Protein AF-A0A357NBR6-F1 (afdb_monomer)

Sequence (86 aa):
PVDALAIIVHRDKAQQRGRVLCEKLKEIIPRQMFEIPIQASVGTKVIARETVKAMRKNVLAKCYGGDITRKRKLLEKQKEGKKRMK

pLDDT: mean 92.18, std 3.63, range [74.19, 95.81]

Solvent-accessible surface area (backbone atoms only — not comparable to full-atom values): 5360 Å² total; per-residue (Å²): 135,68,75,92,75,67,79,91,70,58,76,89,52,42,51,62,53,29,39,55,52,34,54,54,48,48,72,69,51,76,69,41,68,35,70,48,80,39,74,31,62,62,86,91,47,74,66,27,76,38,68,36,64,44,51,77,82,77,80,58,79,84,59,90,67,87,63,59,67,64,54,49,56,52,51,50,54,51,52,52,53,30,59,74,74,99

Radius of gyration: 18.44 Å; Cα contacts (8 Å, |Δi|>4): 82; chains: 1; bounding box: 35×28×51 Å

Secondary structure (DSSP, 8-state):
--GGG-----HHHHHHHHHHHHHHHHHHSPP-SS-EEEEEEETTEEEEEEEEPPP---TTTT--S--HHHHHHHHHHHHHHHHHH-

Nearest PDB structures (foldseek):
  5j8b-assembly1_z  TM=9.731E-01  e=1.422E-09  Thermus thermophilus HB8
  3jce-assembly1_x  TM=9.492E-01  e=8.059E-09  Escherichia coli K-12
  2ywg-assembly1_A  TM=9.628E-01  e=1.243E-04  Aquifex aeolicus VF5
  2ywf-assembly1_A  TM=9.815E-01  e=2.859E-04  Aquifex aeolicus VF5
  2ywe-assembly1_A  TM=9.664E-01  e=3.773E-04  Aquifex aeolicus VF5

Mean predicted aligned error: 4.74 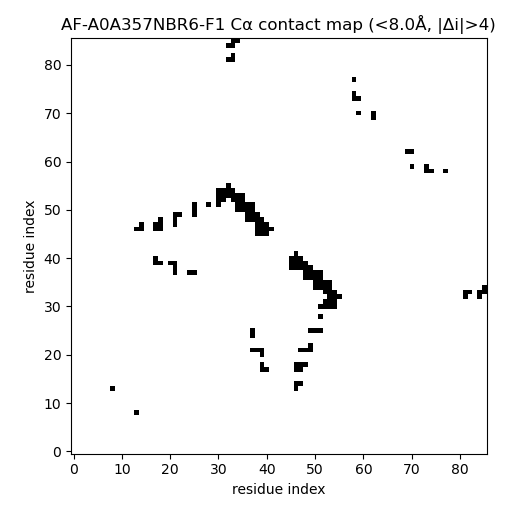Å

Foldseek 3Di:
DDPVPDDDDDPVCQLVVFAVVQVVCLVVDDAAQEKDKDFDDDVPRTRDIDINDHDDDPQCPPVPDPDVVVVVVSVVVSVVVRVVVD

Structure (mmCIF, N/CA/C/O backbone):
data_AF-A0A357NBR6-F1
#
_entry.id   AF-A0A357NBR6-F1
#
loop_
_atom_site.group_PDB
_atom_site.id
_atom_site.type_symbol
_atom_site.label_atom_id
_atom_site.label_alt_id
_atom_site.label_comp_id
_atom_site.label_asym_id
_atom_site.label_entity_id
_atom_site.label_seq_id
_atom_site.pdbx_PDB_ins_code
_atom_site.Cartn_x
_atom_site.Cartn_y
_atom_site.Cartn_z
_atom_site.occupancy
_atom_site.B_iso_or_equiv
_atom_site.auth_seq_id
_atom_site.auth_comp_id
_atom_site.auth_asym_id
_atom_site.auth_atom_id
_atom_site.pdbx_PDB_model_num
ATOM 1 N N . PRO A 1 1 ? -0.520 11.999 7.319 1.00 74.19 1 PRO A N 1
ATOM 2 C CA . PRO A 1 1 ? -1.822 11.546 7.870 1.00 74.19 1 PRO A CA 1
ATOM 3 C C . PRO A 1 1 ? -2.935 12.387 7.246 1.00 74.19 1 PRO A C 1
ATOM 5 O O . PRO A 1 1 ? -2.672 13.544 6.941 1.00 74.19 1 PRO A O 1
ATOM 8 N N . VAL A 1 2 ? -4.103 11.808 6.967 1.00 83.31 2 VAL A N 1
ATOM 9 C CA . VAL A 1 2 ? -5.230 12.549 6.378 1.00 83.31 2 VAL A CA 1
ATOM 10 C C . VAL A 1 2 ? -6.294 12.713 7.452 1.00 83.31 2 VAL A C 1
ATOM 12 O O . VAL A 1 2 ? -7.044 11.778 7.724 1.00 83.31 2 VAL A O 1
ATOM 15 N N . ASP A 1 3 ? -6.344 13.894 8.062 1.00 84.50 3 ASP A N 1
ATOM 16 C CA . ASP A 1 3 ? -7.186 14.142 9.240 1.00 84.50 3 ASP A CA 1
ATOM 17 C C . ASP A 1 3 ? -8.685 14.099 8.909 1.00 84.50 3 ASP A C 1
ATOM 19 O O . ASP A 1 3 ? -9.496 13.681 9.730 1.00 84.50 3 ASP A O 1
ATOM 23 N N . ALA A 1 4 ? -9.053 14.410 7.662 1.00 89.88 4 ALA A N 1
ATOM 24 C CA . ALA A 1 4 ? -10.436 14.387 7.181 1.00 89.88 4 ALA A CA 1
ATOM 25 C C . ALA A 1 4 ? -11.102 12.996 7.215 1.00 89.88 4 ALA A C 1
ATOM 27 O O . ALA A 1 4 ? -12.324 12.901 7.146 1.00 89.88 4 ALA A O 1
ATOM 28 N N . LEU A 1 5 ? -10.320 11.913 7.294 1.00 89.81 5 LEU A N 1
ATOM 29 C CA . LEU A 1 5 ? -10.825 10.534 7.324 1.00 89.81 5 LEU A CA 1
ATOM 30 C C . LEU A 1 5 ? -10.677 9.876 8.704 1.00 89.81 5 LEU A C 1
ATOM 32 O O . LEU A 1 5 ? -10.904 8.670 8.840 1.00 89.81 5 LEU A O 1
ATOM 36 N N . ALA A 1 6 ? -10.282 10.641 9.725 1.00 91.31 6 ALA A N 1
ATOM 37 C CA . ALA A 1 6 ? -10.178 10.140 11.086 1.00 91.31 6 ALA A CA 1
ATOM 38 C C . ALA A 1 6 ? -11.571 9.824 11.658 1.00 91.31 6 ALA A C 1
ATOM 40 O O . ALA A 1 6 ? -12.521 10.587 11.496 1.00 91.31 6 ALA A O 1
ATOM 41 N N . ILE A 1 7 ? -11.692 8.686 12.346 1.00 90.94 7 ILE A N 1
ATOM 42 C CA . ILE A 1 7 ? -12.937 8.241 12.983 1.00 90.94 7 ILE A CA 1
ATOM 43 C C . ILE A 1 7 ? -12.669 7.778 14.413 1.00 90.94 7 ILE A C 1
ATOM 45 O O . ILE A 1 7 ? -11.645 7.153 14.691 1.00 90.94 7 ILE A O 1
ATOM 49 N N . ILE A 1 8 ? -13.617 8.041 15.311 1.00 93.00 8 ILE A N 1
ATOM 50 C CA . ILE A 1 8 ? -13.584 7.554 16.693 1.00 93.00 8 ILE A CA 1
ATOM 51 C C . ILE A 1 8 ? -14.457 6.302 16.775 1.00 93.00 8 ILE A C 1
ATOM 53 O O . ILE A 1 8 ? -15.631 6.322 16.409 1.00 93.00 8 ILE A O 1
ATOM 57 N N . VAL A 1 9 ? -13.874 5.193 17.227 1.00 94.31 9 VAL A N 1
ATOM 58 C CA . VAL A 1 9 ? -14.544 3.890 17.325 1.00 94.31 9 VAL A CA 1
ATOM 59 C C . VAL A 1 9 ? -14.095 3.139 18.575 1.00 94.31 9 VAL A C 1
ATOM 61 O O . VAL A 1 9 ? -12.987 3.346 19.067 1.00 94.31 9 VAL A O 1
ATOM 64 N N . HIS A 1 10 ? -14.940 2.228 19.069 1.00 95.44 10 HIS A N 1
ATOM 65 C CA . HIS A 1 10 ? -14.566 1.319 20.155 1.00 95.44 10 HIS A CA 1
ATOM 66 C C . HIS A 1 10 ? -13.394 0.416 19.742 1.00 95.44 10 HIS A C 1
ATOM 68 O O . HIS A 1 10 ? -13.308 -0.009 18.584 1.00 95.44 10 HIS A O 1
ATOM 74 N N . ARG A 1 11 ? -12.526 0.075 20.701 1.00 91.94 11 ARG A N 1
ATOM 75 C CA . ARG A 1 11 ? -11.272 -0.657 20.462 1.00 91.94 11 ARG A CA 1
ATOM 76 C C . ARG A 1 11 ? -11.483 -1.983 19.731 1.00 91.94 11 ARG A C 1
ATOM 78 O O . ARG A 1 11 ? -10.774 -2.256 18.766 1.00 91.94 11 ARG A O 1
ATOM 85 N N . ASP A 1 12 ? -12.499 -2.746 20.118 1.00 93.75 12 ASP A N 1
ATOM 86 C CA . ASP A 1 12 ? -12.792 -4.058 19.518 1.00 93.75 12 ASP A CA 1
ATOM 87 C C . ASP A 1 12 ? -13.230 -3.954 18.052 1.00 93.75 12 ASP A C 1
ATOM 89 O O . ASP A 1 12 ? -12.980 -4.845 17.245 1.00 93.75 12 ASP A O 1
ATOM 93 N N . LYS A 1 13 ? -13.851 -2.827 17.679 1.00 94.25 13 LYS A N 1
ATOM 94 C CA . LYS A 1 13 ? -14.337 -2.573 16.315 1.00 94.25 13 LYS A CA 1
ATOM 95 C C . LYS A 1 13 ? -13.286 -1.909 15.424 1.00 94.25 13 LYS A C 1
ATOM 97 O O . LYS A 1 13 ? -13.465 -1.874 14.205 1.00 94.25 13 LYS A O 1
ATOM 102 N N . ALA A 1 14 ? -12.195 -1.397 15.997 1.00 93.56 14 ALA A N 1
ATOM 103 C CA . ALA A 1 14 ? -11.193 -0.617 15.275 1.00 93.56 14 ALA A CA 1
ATOM 104 C C . ALA A 1 14 ? -10.585 -1.385 14.093 1.00 93.56 14 ALA A C 1
ATOM 106 O O . ALA A 1 14 ? -10.492 -0.843 12.993 1.00 93.56 14 ALA A O 1
ATOM 107 N N . GLN A 1 15 ? -10.238 -2.662 14.280 1.00 93.88 15 GLN A N 1
ATOM 108 C CA . GLN A 1 15 ? -9.623 -3.474 13.225 1.00 93.88 15 GLN A CA 1
ATOM 109 C C . GLN A 1 15 ? -10.575 -3.722 12.050 1.00 93.88 15 GLN A C 1
ATOM 111 O O . GLN A 1 15 ? -10.195 -3.526 10.895 1.00 93.88 15 GLN A O 1
ATOM 116 N N . GLN A 1 16 ? -11.818 -4.121 12.336 1.00 95.44 16 GLN A N 1
ATOM 117 C CA . GLN A 1 16 ? -12.824 -4.363 11.304 1.00 95.44 16 GLN A CA 1
ATOM 118 C C . GLN A 1 16 ? -13.134 -3.074 10.540 1.00 95.44 16 GLN A C 1
ATOM 120 O O . GLN A 1 16 ? -13.138 -3.065 9.310 1.00 95.44 16 GLN A O 1
ATOM 125 N N . ARG A 1 17 ? -13.341 -1.963 11.258 1.00 94.62 17 ARG A N 1
ATOM 126 C CA . ARG A 1 17 ? -13.671 -0.681 10.630 1.00 94.62 17 ARG A CA 1
ATOM 127 C C . ARG A 1 17 ? -12.512 -0.126 9.803 1.00 94.62 17 ARG A C 1
ATOM 129 O O . ARG A 1 17 ? -12.752 0.372 8.707 1.00 94.62 17 ARG A O 1
ATOM 136 N N . GLY A 1 18 ? -11.279 -0.267 10.291 1.00 94.31 18 GLY A N 1
ATOM 137 C CA . GLY A 1 18 ? -10.068 0.120 9.568 1.00 94.31 18 GLY A CA 1
ATOM 138 C C . GLY A 1 18 ? -9.890 -0.650 8.259 1.00 94.31 18 GLY A C 1
ATOM 139 O O . GLY A 1 18 ? -9.596 -0.034 7.239 1.00 94.31 18 GLY A O 1
ATOM 140 N N . ARG A 1 19 ? -10.141 -1.970 8.251 1.00 95.50 19 ARG A N 1
ATOM 141 C CA . ARG A 1 19 ? -10.105 -2.782 7.018 1.00 95.50 19 ARG A CA 1
ATOM 142 C C . ARG A 1 19 ? -11.115 -2.298 5.983 1.00 95.50 19 ARG A C 1
ATOM 144 O O . ARG A 1 19 ? -10.720 -1.979 4.869 1.00 95.50 19 ARG A O 1
ATOM 151 N N . VAL A 1 20 ? -12.379 -2.149 6.384 1.00 95.38 20 VAL A N 1
ATOM 152 C CA . VAL A 1 20 ? -13.451 -1.684 5.487 1.00 95.38 20 VAL A CA 1
ATOM 153 C C . VAL A 1 20 ? -13.142 -0.298 4.914 1.00 95.38 20 VAL A C 1
ATOM 155 O O . VAL A 1 20 ? -13.405 -0.035 3.744 1.00 95.38 20 VAL A O 1
ATOM 158 N N . LEU A 1 21 ? -12.574 0.605 5.720 1.00 94.38 21 LEU A N 1
ATOM 159 C CA . LEU A 1 21 ? -12.176 1.931 5.249 1.00 94.38 21 LEU A CA 1
ATOM 160 C C . LEU A 1 21 ? -11.059 1.842 4.199 1.00 94.38 21 LEU A C 1
ATOM 162 O O . LEU A 1 21 ? -11.162 2.465 3.144 1.00 94.38 21 LEU A O 1
ATOM 166 N N . CYS A 1 22 ? -10.014 1.054 4.464 1.00 95.56 22 CYS A N 1
ATOM 167 C CA . CYS A 1 22 ? -8.914 0.854 3.523 1.00 95.56 22 CYS A CA 1
ATOM 168 C C . CYS A 1 22 ? -9.374 0.208 2.2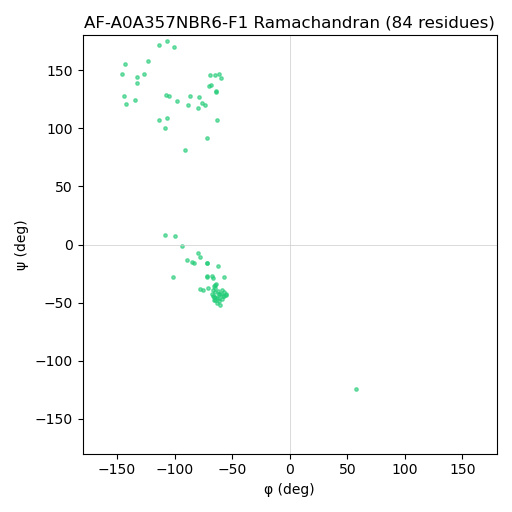05 1.00 95.56 22 CYS A C 1
ATOM 170 O O . CYS A 1 22 ? -8.918 0.631 1.143 1.00 95.56 22 CYS A O 1
ATOM 172 N N . GLU A 1 23 ? -10.287 -0.765 2.258 1.00 95.56 23 GLU A N 1
ATOM 173 C CA . GLU A 1 23 ? -10.875 -1.410 1.074 1.00 95.56 23 GLU A CA 1
ATOM 174 C C . GLU A 1 23 ? -11.663 -0.413 0.220 1.00 95.56 23 GLU A C 1
ATOM 176 O O . GLU A 1 23 ? -11.386 -0.272 -0.970 1.00 95.56 23 GLU A O 1
ATOM 181 N N . LYS A 1 24 ? -12.563 0.365 0.833 1.00 94.56 24 LYS A N 1
ATOM 182 C CA . LYS A 1 24 ? -13.327 1.399 0.114 1.00 94.56 24 LYS A CA 1
ATOM 183 C C . LYS A 1 24 ? -12.423 2.444 -0.533 1.00 94.56 24 LYS A C 1
ATOM 185 O O . LYS A 1 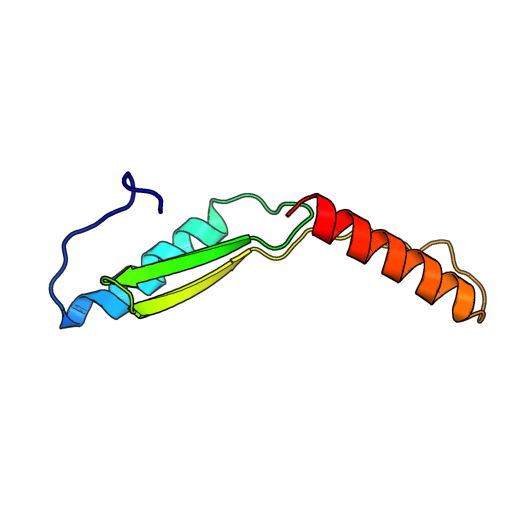24 ? -12.633 2.831 -1.679 1.00 94.56 24 LYS A O 1
ATOM 190 N N . LEU A 1 25 ? -11.389 2.893 0.179 1.00 94.06 25 LEU A N 1
ATOM 191 C CA . LEU A 1 25 ? -10.433 3.856 -0.369 1.00 94.06 25 LEU A CA 1
ATOM 192 C C . LEU A 1 25 ? -9.641 3.273 -1.542 1.00 94.06 25 LEU A C 1
ATOM 194 O O . LEU A 1 25 ? -9.351 3.994 -2.490 1.00 94.06 25 LEU A O 1
ATOM 198 N N . LYS A 1 26 ? -9.317 1.979 -1.516 1.00 94.25 26 LYS A N 1
ATOM 199 C CA . LYS A 1 26 ? -8.623 1.305 -2.620 1.00 94.25 26 LYS A CA 1
ATOM 200 C C . LYS A 1 26 ? -9.457 1.266 -3.902 1.00 94.25 26 LYS A C 1
ATOM 202 O O . LYS A 1 26 ? -8.877 1.324 -4.982 1.00 94.25 26 LYS A O 1
ATOM 207 N N . GLU A 1 27 ? -10.777 1.151 -3.787 1.00 93.12 27 GLU A N 1
ATOM 208 C CA . GLU A 1 27 ? -11.697 1.158 -4.932 1.00 93.12 27 GLU A CA 1
ATOM 209 C C . GLU A 1 27 ? -11.898 2.564 -5.505 1.00 93.12 27 GLU A C 1
ATOM 211 O O . GLU A 1 27 ? -11.941 2.735 -6.722 1.00 93.12 27 GLU A O 1
ATOM 216 N N . ILE A 1 28 ? -11.986 3.573 -4.634 1.00 94.38 28 ILE A N 1
ATOM 217 C CA . ILE A 1 28 ? -12.237 4.964 -5.031 1.00 94.38 28 ILE A CA 1
ATOM 218 C C . ILE A 1 28 ? -10.972 5.628 -5.587 1.00 94.38 28 ILE A C 1
ATOM 220 O O . ILE A 1 28 ? -11.045 6.418 -6.530 1.00 94.38 28 ILE A O 1
ATOM 224 N N . ILE A 1 29 ? -9.803 5.343 -5.005 1.00 92.44 29 ILE A N 1
ATOM 225 C CA . ILE A 1 29 ? -8.551 5.985 -5.407 1.00 92.44 29 ILE A CA 1
ATOM 226 C C . ILE A 1 29 ? -8.102 5.421 -6.763 1.00 92.44 29 ILE A C 1
ATOM 228 O O . ILE A 1 29 ? -7.813 4.224 -6.874 1.00 92.44 29 ILE A O 1
ATOM 232 N N . PRO A 1 30 ? -7.965 6.267 -7.800 1.00 94.31 30 PRO A N 1
ATOM 233 C CA . PRO A 1 30 ? -7.535 5.808 -9.108 1.00 94.31 30 PRO A CA 1
ATOM 234 C C . PRO A 1 30 ? -6.099 5.285 -9.056 1.00 94.31 30 PRO A C 1
ATOM 236 O O . PRO A 1 30 ? -5.231 5.792 -8.337 1.00 94.31 30 PRO A O 1
ATOM 239 N N . ARG A 1 31 ? -5.828 4.265 -9.872 1.00 93.75 31 ARG A N 1
ATOM 240 C CA . ARG A 1 31 ? -4.483 3.699 -9.995 1.00 93.75 31 ARG A CA 1
ATOM 241 C C . ARG A 1 31 ? -3.534 4.748 -10.565 1.00 93.75 31 ARG A C 1
ATOM 243 O O . ARG A 1 31 ? -3.811 5.336 -11.602 1.00 93.75 31 ARG A O 1
ATOM 250 N N . GLN A 1 32 ? -2.378 4.914 -9.932 1.00 92.56 32 GLN A N 1
ATOM 251 C CA . GLN A 1 32 ? -1.308 5.791 -10.410 1.00 92.56 32 GLN A CA 1
ATOM 252 C C . GLN A 1 32 ? -0.145 4.971 -10.983 1.00 92.56 32 GLN A C 1
ATOM 254 O O . GLN A 1 32 ? -0.152 3.740 -10.959 1.00 92.56 32 GLN A O 1
ATOM 259 N N . MET A 1 33 ? 0.870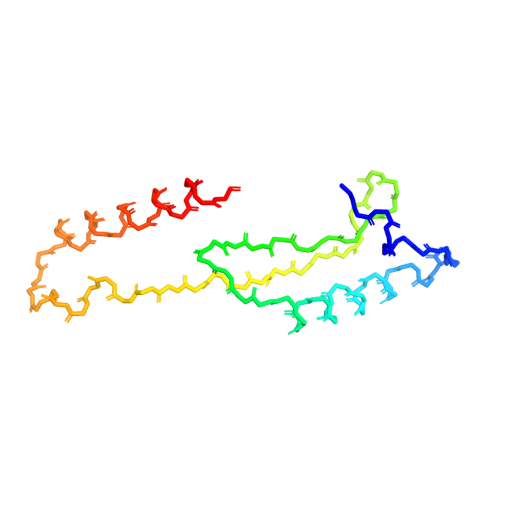 5.631 -11.545 1.00 91.44 33 MET A N 1
ATOM 260 C CA . MET A 1 33 ? 2.031 4.943 -12.135 1.00 91.44 33 MET A CA 1
ATOM 261 C C . MET A 1 33 ? 2.961 4.309 -11.089 1.00 91.44 33 MET A C 1
ATOM 263 O O . MET A 1 33 ? 3.760 3.427 -11.424 1.00 91.44 33 MET A O 1
ATOM 267 N N . PHE A 1 34 ? 2.821 4.704 -9.827 1.00 92.69 34 PHE A N 1
ATOM 268 C CA . PHE A 1 34 ? 3.480 4.115 -8.670 1.00 92.69 34 PHE A CA 1
ATOM 269 C C . PHE A 1 34 ? 2.460 3.445 -7.744 1.00 92.69 34 PHE A C 1
ATOM 271 O O . PHE A 1 34 ? 1.251 3.481 -7.964 1.00 92.69 34 PHE A O 1
ATOM 278 N N . GLU A 1 35 ? 2.980 2.727 -6.760 1.00 92.06 35 GLU A N 1
ATOM 279 C CA . GLU A 1 35 ? 2.183 1.979 -5.798 1.00 92.06 35 GLU A CA 1
ATOM 280 C C . GLU A 1 35 ? 1.781 2.890 -4.636 1.00 92.06 35 GLU A C 1
ATOM 282 O O . GLU A 1 35 ? 2.650 3.514 -4.024 1.00 92.06 35 GLU A O 1
ATOM 287 N N . ILE A 1 36 ? 0.484 2.945 -4.327 1.00 94.38 36 ILE A N 1
ATOM 288 C CA . ILE A 1 36 ? -0.051 3.797 -3.258 1.00 94.38 36 ILE A CA 1
ATOM 289 C C . ILE A 1 36 ? -0.439 2.906 -2.075 1.00 94.38 36 ILE A C 1
ATOM 291 O O . ILE A 1 36 ? -1.412 2.149 -2.182 1.00 94.38 36 ILE A O 1
ATOM 295 N N . PRO A 1 37 ? 0.302 2.956 -0.955 1.00 93.94 37 PRO A N 1
ATOM 296 C CA . PRO A 1 37 ? -0.097 2.275 0.264 1.00 93.94 37 PRO A CA 1
ATOM 297 C C . PRO A 1 37 ? -1.167 3.090 1.000 1.00 93.94 37 PRO A C 1
ATOM 299 O O . PRO A 1 37 ? -0.961 4.258 1.319 1.00 93.94 37 PRO A O 1
ATOM 302 N N . ILE A 1 38 ? -2.285 2.449 1.316 1.00 94.94 38 ILE A N 1
ATOM 303 C CA . ILE A 1 38 ? -3.353 2.977 2.165 1.00 94.94 38 ILE A CA 1
ATOM 304 C C . ILE A 1 38 ? -3.240 2.269 3.513 1.00 94.94 38 ILE A C 1
ATOM 306 O O . ILE A 1 38 ? -3.160 1.042 3.578 1.00 94.94 38 ILE A O 1
ATOM 310 N N . GLN A 1 39 ? -3.195 3.030 4.599 1.00 94.94 39 GLN A N 1
ATOM 311 C CA . GLN A 1 39 ? -3.007 2.491 5.943 1.00 94.94 39 GLN A CA 1
ATOM 312 C C . GLN A 1 39 ? -4.023 3.099 6.899 1.00 94.94 39 GLN A C 1
ATOM 314 O O . GLN A 1 39 ? -4.266 4.303 6.862 1.00 94.94 39 GLN A O 1
ATOM 319 N N . ALA A 1 40 ? -4.569 2.265 7.779 1.00 95.25 40 ALA A N 1
ATOM 320 C CA . ALA A 1 40 ? -5.292 2.706 8.960 1.00 95.25 40 ALA A CA 1
ATOM 321 C C . ALA A 1 40 ? -4.423 2.431 10.189 1.00 95.25 40 ALA A C 1
ATOM 323 O O . ALA A 1 40 ? -3.938 1.309 10.383 1.00 95.25 40 ALA A O 1
ATOM 324 N N . SER A 1 41 ? -4.232 3.448 11.022 1.00 94.38 41 SER A N 1
ATOM 325 C CA . SER A 1 41 ? -3.440 3.368 12.245 1.00 94.38 41 SER A CA 1
ATOM 326 C C . SER A 1 41 ? -4.234 3.848 13.453 1.00 94.38 41 SER A C 1
ATOM 328 O O . SER A 1 41 ? -5.061 4.751 13.357 1.00 94.38 41 SER A O 1
ATOM 330 N N . VAL A 1 42 ? -3.957 3.238 14.602 1.00 92.44 42 VAL A N 1
ATOM 331 C CA . VAL A 1 42 ? -4.400 3.712 15.916 1.00 92.44 42 VAL A CA 1
ATOM 332 C C . VAL A 1 42 ? -3.138 4.113 16.668 1.00 92.44 42 VAL A C 1
ATOM 334 O O . VAL A 1 42 ? -2.325 3.257 17.026 1.00 92.44 42 VAL A O 1
ATOM 337 N N . GLY A 1 43 ? -2.929 5.419 16.833 1.00 88.62 43 GLY A N 1
ATOM 338 C CA . GLY A 1 43 ? -1.643 5.953 17.281 1.00 88.62 43 GLY A CA 1
ATOM 339 C C . GLY A 1 43 ? -0.513 5.523 16.339 1.00 88.62 43 GLY A C 1
ATOM 340 O O . GLY A 1 43 ? -0.592 5.732 15.129 1.00 88.62 43 GLY A O 1
ATOM 341 N N . THR A 1 44 ? 0.517 4.876 16.885 1.00 91.06 44 THR A N 1
ATOM 342 C CA . THR A 1 44 ? 1.684 4.377 16.135 1.00 91.06 44 THR A CA 1
ATOM 343 C C . THR A 1 44 ? 1.474 3.002 15.498 1.00 91.06 44 THR A C 1
ATOM 345 O O . THR A 1 44 ? 2.241 2.604 14.620 1.00 91.06 44 THR A O 1
ATOM 348 N N . LYS A 1 45 ? 0.442 2.253 15.910 1.00 92.44 45 LYS A N 1
ATOM 349 C CA . LYS A 1 45 ? 0.201 0.893 15.419 1.00 92.44 45 LYS A CA 1
ATOM 350 C C . LYS A 1 45 ? -0.652 0.922 14.153 1.00 92.44 45 LYS A C 1
ATOM 352 O O . LYS A 1 45 ? -1.806 1.345 14.186 1.00 92.44 45 LYS A O 1
ATOM 357 N N . VAL A 1 46 ? -0.121 0.391 13.053 1.00 94.06 46 VAL A N 1
ATOM 358 C CA . VAL A 1 46 ? -0.896 0.129 11.830 1.00 94.06 46 VAL A CA 1
ATOM 359 C C . VAL A 1 46 ? -1.757 -1.118 12.043 1.00 94.06 46 VAL A C 1
ATOM 361 O O . VAL A 1 46 ? -1.240 -2.191 12.351 1.00 94.06 46 VAL A O 1
ATOM 364 N N . ILE A 1 47 ? -3.074 -0.974 11.903 1.00 93.25 47 ILE A N 1
ATOM 365 C CA . ILE A 1 47 ? -4.059 -2.042 12.148 1.00 93.25 47 ILE A CA 1
ATOM 366 C C . ILE A 1 47 ? -4.566 -2.691 10.856 1.00 93.25 47 ILE A C 1
ATOM 368 O O . ILE A 1 47 ? -4.938 -3.865 10.859 1.00 93.25 47 ILE A O 1
ATOM 372 N N . ALA A 1 48 ? -4.571 -1.942 9.752 1.00 94.62 48 ALA A N 1
ATOM 373 C CA . ALA A 1 48 ? -4.953 -2.417 8.430 1.00 94.62 48 ALA A CA 1
ATOM 374 C C . ALA A 1 48 ? -4.116 -1.712 7.360 1.00 94.62 48 ALA A C 1
ATOM 376 O O . ALA A 1 48 ? -3.733 -0.548 7.515 1.00 94.62 48 ALA A O 1
ATOM 377 N N . ARG A 1 49 ? -3.826 -2.430 6.275 1.00 95.19 49 ARG A N 1
ATOM 378 C CA . ARG A 1 49 ? -3.073 -1.917 5.136 1.00 95.19 49 ARG A CA 1
ATOM 379 C C . ARG A 1 49 ? -3.621 -2.517 3.855 1.00 95.19 49 ARG A C 1
ATOM 381 O O . ARG A 1 49 ? -3.648 -3.732 3.716 1.00 95.19 49 ARG A O 1
ATOM 388 N N . GLU A 1 50 ? -3.945 -1.649 2.915 1.00 95.81 50 GLU A N 1
ATOM 389 C CA . GLU A 1 50 ? -4.271 -2.009 1.544 1.00 95.81 50 GLU A C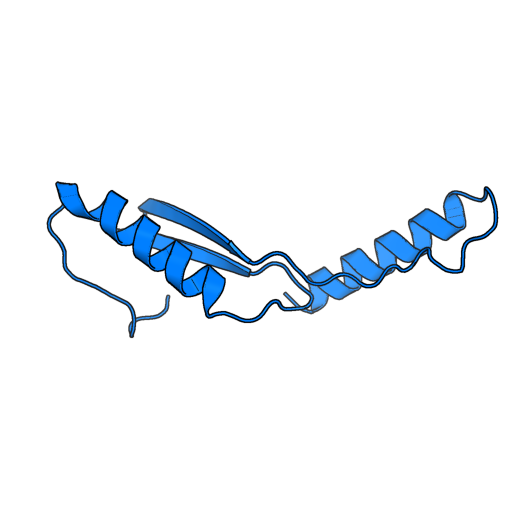A 1
ATOM 390 C C . GLU A 1 50 ? -3.339 -1.285 0.584 1.00 95.81 50 GLU A C 1
ATOM 392 O O . GLU A 1 50 ? -2.745 -0.259 0.916 1.00 95.81 50 GLU A O 1
ATOM 397 N N . THR A 1 51 ? -3.200 -1.817 -0.624 1.00 95.62 51 THR A N 1
ATOM 398 C CA . THR A 1 51 ? -2.309 -1.220 -1.615 1.00 95.62 51 THR A CA 1
ATOM 399 C C . THR A 1 51 ? -2.978 -1.126 -2.977 1.00 95.62 51 THR A C 1
ATOM 401 O O . THR A 1 51 ? -3.413 -2.133 -3.547 1.00 95.62 51 THR A O 1
ATOM 404 N N . VAL A 1 52 ? -3.018 0.086 -3.533 1.00 95.25 52 VAL A N 1
ATOM 405 C CA . VAL A 1 52 ? -3.471 0.318 -4.906 1.00 95.25 52 VAL A CA 1
ATOM 406 C C . VAL A 1 52 ? -2.326 -0.033 -5.851 1.00 95.25 52 VAL A C 1
ATOM 408 O O . VAL A 1 52 ? -1.249 0.572 -5.819 1.00 95.25 52 VAL A O 1
ATOM 411 N N . LYS A 1 53 ? -2.553 -1.040 -6.703 1.00 92.31 53 LYS A N 1
ATOM 412 C CA . LYS A 1 53 ? -1.539 -1.522 -7.646 1.00 92.31 53 LYS A CA 1
ATOM 413 C C . LYS A 1 53 ? -1.185 -0.438 -8.657 1.00 92.31 53 LYS A C 1
ATOM 415 O O . LYS A 1 53 ? -2.054 0.087 -9.353 1.00 92.31 53 LYS A O 1
ATOM 420 N N . ALA A 1 54 ? 0.110 -0.224 -8.845 1.00 92.62 54 ALA A N 1
ATOM 421 C CA . ALA A 1 54 ? 0.617 0.679 -9.864 1.00 92.62 54 ALA A CA 1
ATOM 422 C C . ALA A 1 54 ? 0.174 0.262 -11.278 1.00 92.62 54 ALA A C 1
ATOM 424 O O . ALA A 1 54 ? 0.148 -0.927 -11.619 1.00 92.62 54 ALA A O 1
ATOM 425 N N . MET A 1 55 ? -0.114 1.232 -12.136 1.00 92.44 55 MET A N 1
ATOM 426 C CA . MET A 1 55 ? -0.221 1.026 -13.577 1.00 92.44 55 MET A CA 1
ATOM 427 C C . MET A 1 55 ? 1.158 0.720 -14.165 1.00 92.44 55 MET A C 1
ATOM 429 O O . MET A 1 55 ? 2.190 1.191 -13.677 1.00 92.44 55 MET A O 1
ATOM 433 N N . ARG A 1 56 ? 1.216 -0.121 -15.199 1.00 89.31 56 ARG A N 1
ATOM 434 C CA . ARG A 1 56 ? 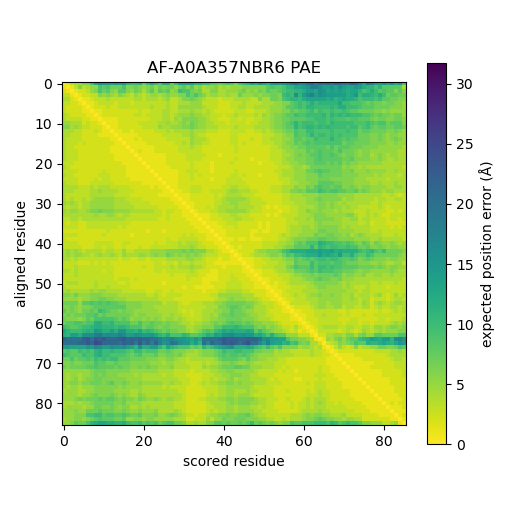2.482 -0.515 -15.823 1.00 89.31 56 ARG A CA 1
ATOM 435 C C . ARG A 1 56 ? 2.316 -0.627 -17.329 1.00 89.31 56 ARG A C 1
ATOM 437 O O . ARG A 1 56 ? 1.565 -1.462 -17.811 1.00 89.31 56 ARG A O 1
ATOM 444 N N . LYS A 1 57 ? 3.095 0.163 -18.065 1.00 90.81 57 LYS A N 1
ATOM 445 C CA . LYS A 1 57 ? 3.276 -0.032 -19.505 1.00 90.81 57 LYS A CA 1
ATOM 446 C C . LYS A 1 57 ? 4.086 -1.305 -19.759 1.00 90.81 57 LYS A C 1
ATOM 448 O O . LYS A 1 57 ? 5.117 -1.508 -19.109 1.00 90.81 57 LYS A O 1
ATOM 453 N N . ASN A 1 58 ? 3.669 -2.116 -20.732 1.00 91.31 58 ASN A N 1
ATOM 454 C CA . ASN A 1 58 ? 4.483 -3.226 -21.221 1.00 91.31 58 ASN A CA 1
ATOM 455 C C . ASN A 1 58 ? 5.674 -2.682 -22.031 1.00 91.31 58 ASN A C 1
ATOM 457 O O . ASN A 1 58 ? 5.575 -2.427 -23.229 1.00 91.31 58 ASN A O 1
ATOM 461 N N . VAL A 1 59 ? 6.804 -2.466 -21.356 1.00 92.00 59 VAL A N 1
ATOM 462 C CA . VAL A 1 59 ? 8.034 -1.944 -21.977 1.00 92.00 59 VAL A CA 1
ATOM 463 C C . VAL A 1 59 ? 8.729 -2.966 -22.878 1.00 92.00 59 VAL A C 1
ATOM 465 O O . VAL A 1 59 ? 9.560 -2.581 -23.692 1.00 92.00 59 VAL A O 1
ATOM 468 N N . LEU A 1 60 ? 8.374 -4.248 -22.765 1.00 91.25 60 LEU A N 1
ATOM 469 C CA . LEU A 1 60 ? 9.000 -5.340 -23.510 1.00 91.25 60 LEU A CA 1
ATOM 470 C C . LEU A 1 60 ? 8.263 -5.687 -24.809 1.00 91.25 60 LEU A C 1
ATOM 472 O O . LEU A 1 60 ? 8.733 -6.542 -25.548 1.00 91.25 60 LEU A O 1
ATOM 476 N N . ALA A 1 61 ? 7.151 -5.016 -25.123 1.00 91.56 61 ALA A N 1
ATOM 477 C CA . ALA A 1 61 ? 6.314 -5.347 -26.279 1.00 91.56 61 ALA A CA 1
ATOM 478 C C . ALA A 1 61 ? 7.064 -5.330 -27.630 1.00 91.56 61 ALA A C 1
ATOM 480 O O . ALA A 1 61 ? 6.694 -6.061 -28.537 1.00 91.56 61 ALA A O 1
ATOM 481 N N . LYS A 1 62 ? 8.129 -4.522 -27.759 1.00 88.31 62 LYS A N 1
ATOM 482 C CA . LYS A 1 62 ? 8.973 -4.431 -28.970 1.00 88.31 62 LYS A CA 1
ATOM 483 C C . LYS A 1 62 ? 10.280 -5.237 -28.876 1.00 88.31 62 LYS A C 1
ATOM 485 O O . LYS A 1 62 ? 11.169 -5.083 -29.710 1.00 88.31 62 LYS A O 1
ATOM 490 N N . CYS A 1 63 ? 10.459 -6.034 -27.823 1.00 90.50 63 CYS A N 1
ATOM 491 C CA . CYS A 1 63 ? 11.642 -6.871 -27.634 1.00 90.50 63 CYS A CA 1
ATOM 492 C C . CYS A 1 63 ? 11.404 -8.254 -28.247 1.00 90.50 63 CYS A C 1
ATOM 494 O O . CYS A 1 63 ? 11.086 -9.198 -27.531 1.00 90.50 63 CYS A O 1
ATOM 496 N N . TYR A 1 64 ? 11.588 -8.361 -29.563 1.00 83.19 64 TYR A N 1
ATOM 497 C CA . TYR A 1 64 ? 11.382 -9.603 -30.323 1.00 83.19 64 TYR A CA 1
ATOM 498 C C . TYR A 1 64 ? 12.536 -10.618 -30.195 1.00 83.19 64 TYR A C 1
ATOM 500 O O . TYR A 1 64 ? 12.397 -11.759 -30.611 1.00 83.19 64 TYR A O 1
ATOM 508 N N . GLY A 1 65 ? 13.674 -10.216 -29.613 1.00 84.62 65 GLY A N 1
ATOM 509 C CA . GLY A 1 65 ? 14.871 -11.052 -29.475 1.00 84.62 65 GLY A CA 1
ATOM 510 C C . GLY A 1 65 ? 15.077 -11.683 -28.091 1.00 84.62 65 GLY A C 1
ATOM 511 O O . GLY A 1 65 ? 14.432 -11.327 -27.095 1.00 84.62 65 GLY A O 1
ATOM 512 N N . GLY A 1 66 ? 16.048 -12.598 -28.031 1.00 84.56 66 GLY A N 1
ATOM 513 C CA . GLY A 1 66 ? 16.488 -13.282 -26.810 1.00 84.56 66 GLY A CA 1
ATOM 514 C C . GLY A 1 66 ? 17.425 -12.469 -25.908 1.00 84.56 66 GLY A C 1
ATOM 515 O O . GLY A 1 66 ? 17.700 -12.902 -24.793 1.00 84.56 66 GLY A O 1
ATOM 516 N N . ASP A 1 67 ? 17.885 -11.289 -26.342 1.00 90.38 67 ASP A N 1
ATOM 517 C CA . ASP A 1 67 ? 18.824 -10.468 -25.572 1.00 90.38 67 ASP A CA 1
ATOM 518 C C . ASP A 1 67 ? 18.219 -9.996 -24.237 1.00 90.38 67 ASP A C 1
ATOM 520 O O . ASP A 1 67 ? 17.358 -9.107 -24.159 1.00 90.38 67 ASP A O 1
ATOM 524 N N . ILE A 1 68 ? 18.704 -10.608 -23.158 1.00 90.00 68 ILE A N 1
ATOM 525 C CA . ILE A 1 68 ? 18.272 -10.329 -21.794 1.00 90.00 68 ILE A CA 1
ATOM 526 C C . ILE A 1 68 ? 18.764 -8.965 -21.298 1.00 90.00 68 ILE A C 1
ATOM 528 O O . ILE A 1 68 ? 18.099 -8.343 -20.463 1.00 90.00 68 ILE A O 1
ATOM 532 N N . THR A 1 69 ? 19.887 -8.466 -21.823 1.00 93.19 69 THR A N 1
ATOM 533 C CA . THR A 1 69 ? 20.493 -7.205 -21.377 1.00 93.19 69 THR A CA 1
ATOM 534 C C . THR A 1 69 ? 19.591 -6.024 -21.736 1.00 93.19 69 THR A C 1
ATOM 536 O O . THR A 1 69 ? 19.272 -5.196 -20.875 1.00 93.19 69 THR A O 1
ATOM 539 N N . ARG A 1 70 ? 19.046 -6.008 -22.960 1.00 92.25 70 ARG A N 1
ATOM 540 C CA . ARG A 1 70 ? 18.066 -5.011 -23.408 1.00 92.25 70 ARG A CA 1
ATOM 541 C C . ARG A 1 70 ? 16.778 -5.044 -22.585 1.00 92.25 70 ARG A C 1
ATOM 543 O O . ARG A 1 70 ? 16.281 -3.982 -22.203 1.00 92.25 70 ARG A O 1
ATOM 550 N N . LYS A 1 71 ? 16.253 -6.237 -22.268 1.00 92.81 71 LYS A N 1
ATOM 551 C CA . LYS A 1 71 ? 15.054 -6.385 -21.419 1.00 92.81 71 LYS A CA 1
ATOM 552 C C . LYS A 1 71 ? 15.300 -5.806 -20.023 1.00 92.81 71 LYS A C 1
ATOM 554 O O . LYS A 1 71 ? 14.509 -4.983 -19.563 1.00 92.81 71 LYS A O 1
ATOM 559 N N . ARG A 1 72 ? 16.422 -6.156 -19.382 1.00 94.25 72 ARG A N 1
ATOM 560 C CA . ARG A 1 72 ? 16.809 -5.627 -18.059 1.00 94.25 72 ARG A CA 1
ATOM 561 C C . ARG A 1 72 ? 16.938 -4.104 -18.065 1.00 94.25 72 ARG A C 1
ATOM 563 O O . ARG A 1 72 ? 16.337 -3.450 -17.218 1.00 94.25 72 ARG A O 1
ATOM 570 N 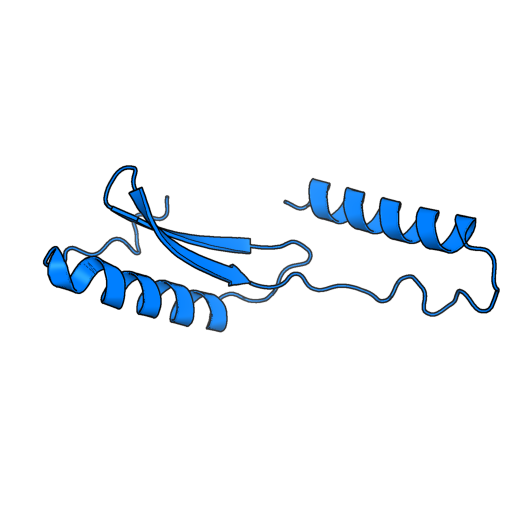N . LYS A 1 73 ? 17.614 -3.528 -19.065 1.00 94.44 73 LYS A N 1
ATOM 571 C CA . LYS A 1 73 ? 17.786 -2.069 -19.191 1.00 94.44 73 LYS A CA 1
ATOM 572 C C . LYS A 1 73 ? 16.451 -1.316 -19.229 1.00 94.44 73 LYS A C 1
ATOM 574 O O . LYS A 1 73 ? 16.320 -0.260 -18.616 1.00 94.44 73 LYS A O 1
ATOM 579 N N . LEU A 1 74 ? 15.448 -1.844 -19.934 1.00 94.06 74 LEU A N 1
ATOM 580 C CA . LEU A 1 74 ? 14.113 -1.235 -19.999 1.00 94.06 74 LEU A CA 1
ATOM 581 C C . LEU A 1 74 ? 13.341 -1.367 -18.680 1.00 94.06 74 LEU A C 1
ATOM 583 O O . LEU A 1 74 ? 12.623 -0.444 -18.290 1.00 94.06 74 LEU A O 1
ATOM 587 N N . LEU A 1 75 ? 13.494 -2.500 -17.992 1.00 93.31 75 LEU A N 1
ATOM 588 C CA . LEU A 1 75 ? 12.866 -2.746 -16.695 1.00 93.31 75 LEU A CA 1
ATOM 589 C C . LEU A 1 75 ? 13.448 -1.842 -15.600 1.00 93.31 75 LEU A C 1
ATOM 591 O O . LEU A 1 75 ? 12.673 -1.271 -14.833 1.00 93.31 75 LEU A O 1
ATOM 595 N N . GLU A 1 76 ? 14.769 -1.650 -15.567 1.00 95.12 76 GLU A N 1
ATOM 596 C CA . GLU A 1 76 ? 15.423 -0.753 -14.602 1.00 95.12 76 GLU A CA 1
ATOM 597 C C . GLU A 1 76 ? 15.014 0.706 -14.822 1.00 95.12 76 GLU A C 1
ATOM 599 O O . GLU A 1 76 ? 14.556 1.356 -13.884 1.00 95.12 76 GLU A O 1
ATOM 604 N N . LYS A 1 77 ? 15.003 1.188 -16.074 1.00 94.25 77 LYS A N 1
ATOM 605 C CA . LYS A 1 77 ? 14.484 2.532 -16.394 1.00 94.25 77 LYS A CA 1
ATOM 606 C C . LYS A 1 77 ? 13.045 2.733 -15.918 1.00 94.25 77 LYS A C 1
ATOM 608 O O . LYS A 1 77 ? 12.699 3.783 -15.380 1.00 94.25 77 LYS A O 1
ATOM 613 N N . GLN A 1 78 ? 12.188 1.728 -16.109 1.00 92.62 78 GLN A N 1
ATOM 614 C CA . GLN A 1 78 ? 10.808 1.789 -15.630 1.00 92.62 78 GLN A CA 1
ATOM 615 C C . GLN A 1 78 ? 10.740 1.834 -14.097 1.00 92.62 78 GLN A C 1
ATOM 617 O O . GLN A 1 78 ? 9.925 2.572 -13.546 1.00 92.62 78 GLN A O 1
ATOM 622 N N . LYS A 1 79 ? 11.576 1.053 -13.408 1.00 93.12 79 LYS A N 1
ATOM 623 C CA . LYS A 1 79 ? 11.642 1.005 -11.944 1.00 93.12 79 LYS A CA 1
ATOM 624 C C . LYS A 1 79 ? 12.123 2.332 -11.359 1.00 93.12 79 LYS A C 1
ATOM 626 O O . LYS A 1 79 ? 11.499 2.837 -10.431 1.00 93.12 79 LYS A O 1
ATOM 631 N N . GLU A 1 80 ? 13.174 2.918 -11.923 1.00 94.31 80 GLU A N 1
ATOM 632 C CA . GLU A 1 80 ? 13.681 4.242 -11.546 1.00 94.31 80 GLU A CA 1
ATOM 633 C C . GLU A 1 80 ? 12.642 5.336 -11.781 1.00 94.31 80 GLU A C 1
ATOM 635 O O . GLU A 1 80 ? 12.381 6.133 -10.883 1.00 94.31 80 GLU A O 1
ATOM 640 N N . GLY A 1 81 ? 11.979 5.327 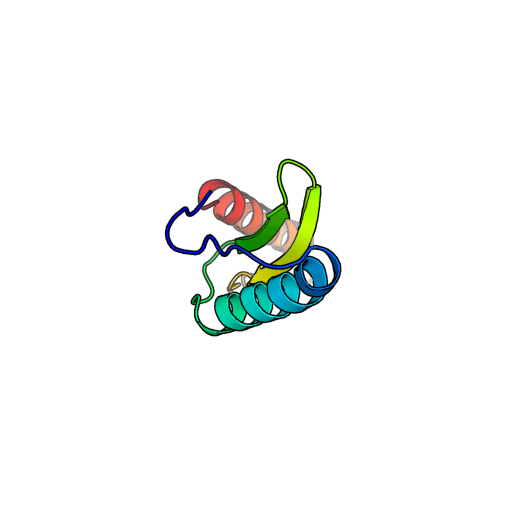-12.943 1.00 93.12 81 GLY A N 1
ATOM 641 C CA . GLY A 1 81 ? 10.895 6.263 -13.235 1.00 93.12 81 GLY A CA 1
ATOM 642 C C . GLY A 1 81 ? 9.777 6.184 -12.195 1.00 93.12 81 GLY A C 1
ATOM 643 O O . GLY A 1 81 ? 9.340 7.206 -11.678 1.00 93.12 81 GLY A O 1
ATOM 644 N N . LYS A 1 82 ? 9.362 4.969 -11.811 1.00 92.69 82 LYS A N 1
ATOM 645 C CA . LYS A 1 82 ? 8.361 4.774 -10.750 1.00 92.69 82 LYS A CA 1
ATOM 646 C C . LYS A 1 82 ? 8.824 5.243 -9.375 1.00 92.69 82 LYS A C 1
ATOM 648 O O . LYS A 1 82 ? 8.003 5.769 -8.638 1.00 92.69 82 LYS A O 1
ATOM 653 N N . LYS A 1 83 ? 10.103 5.058 -9.034 1.00 91.62 83 LYS A N 1
ATOM 654 C CA . LYS A 1 83 ? 10.675 5.556 -7.774 1.00 91.62 83 LYS A CA 1
ATOM 655 C C . LYS A 1 83 ? 10.707 7.081 -7.714 1.00 91.62 83 LYS A C 1
ATOM 657 O O . LYS A 1 83 ? 10.501 7.613 -6.641 1.00 91.62 83 LYS A O 1
ATOM 662 N N . ARG A 1 84 ? 10.948 7.762 -8.840 1.00 91.81 84 ARG A N 1
ATOM 663 C CA . ARG A 1 84 ? 10.934 9.235 -8.915 1.00 91.81 84 ARG A CA 1
ATOM 664 C C . ARG A 1 84 ? 9.531 9.835 -8.808 1.00 91.81 84 ARG A C 1
ATOM 666 O O . ARG A 1 84 ? 9.406 10.979 -8.407 1.00 91.81 84 ARG A O 1
ATOM 673 N N . MET A 1 85 ? 8.505 9.092 -9.226 1.00 88.56 85 MET A N 1
ATOM 674 C CA . MET A 1 85 ? 7.106 9.532 -9.146 1.00 88.56 85 MET A CA 1
ATOM 675 C C . MET A 1 85 ? 6.469 9.293 -7.773 1.00 88.56 85 MET A C 1
ATOM 677 O O . MET A 1 85 ? 5.384 9.808 -7.532 1.00 88.56 85 MET A O 1
ATOM 681 N N . LYS A 1 86 ? 7.091 8.458 -6.937 1.00 80.25 86 LYS A N 1
ATOM 682 C CA . LYS A 1 86 ? 6.630 8.144 -5.586 1.00 80.25 86 LYS A CA 1
ATOM 683 C C . LYS A 1 86 ? 7.184 9.168 -4.605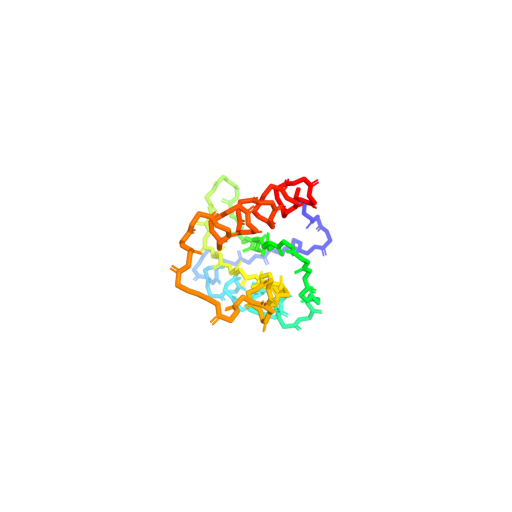 1.00 80.25 86 LYS A C 1
ATOM 685 O O . LYS A 1 86 ? 6.429 9.520 -3.678 1.00 80.25 86 LYS A O 1
#